Protein AF-0000000066599253 (afdb_homodimer)

Sequence (144 aa):
KKIEDLEKEVVRERQENLRLVRLMQDKEEMIGKLKEEIDLLNRDLDDIEDENEQLKQENKTLLKVVGQLTSSKKIEDLEKEVVRERQENLRLVRLMQDKEEMIGKLKEEIDLLNRDLDDIEDENEQLKQENKTLLKVVGQLTSS

InterPro domains:
  IPR026117 Prostate apoptosis response 4 [PTHR15093] (1-70)

Organism: Homo sapiens (NCBI:txid9606)

Solvent-accessible surface area (backbone atoms only — not comparable to full-atom values): 7533 Å² total; per-residue (Å²): 112,69,60,62,54,43,53,50,48,38,51,51,36,52,52,51,37,52,52,42,52,52,52,37,53,52,44,53,53,49,45,52,51,50,51,52,48,46,53,51,50,52,52,50,44,51,52,51,52,51,50,38,51,52,42,51,52,51,41,52,54,48,52,51,51,47,51,58,65,67,75,100,113,70,60,62,53,41,54,50,48,38,52,52,38,51,52,51,37,51,52,43,50,53,52,36,52,52,45,52,52,49,44,52,52,48,50,52,50,45,54,51,49,51,55,50,43,50,53,53,52,51,52,37,50,53,43,51,50,52,41,52,54,47,52,52,50,47,51,58,63,67,75,101

Foldseek 3Di:
DVVVVVVVVVVVVVVVVVVVVVVVVVVVVVVVVVVVVVVVVVVVVVVVVVVVVVVVVVVVVVVVVVVVVVVD/DVVVVVVVVVVVVVVVVVVVVVVVVVVVVVVVVVVVVVVVVVVVVVVVVVVVVVVVVVVVVVVVVVVVVVVD

Structure (mmCIF, N/CA/C/O backbone):
data_AF-0000000066599253-model_v1
#
loop_
_entity.id
_entity.type
_entity.pdbx_description
1 polymer 'Pro-apoptotic WT1 regulator'
#
loop_
_atom_site.group_PDB
_atom_site.id
_atom_site.type_symbol
_atom_site.label_atom_id
_atom_site.label_alt_id
_atom_site.label_comp_id
_atom_site.label_asym_id
_atom_site.label_entity_id
_atom_site.label_seq_id
_atom_site.pdbx_PDB_ins_code
_atom_site.Cartn_x
_atom_site.Cartn_y
_atom_site.Cartn_z
_atom_site.occupancy
_atom_site.B_iso_or_equiv
_atom_site.auth_seq_id
_atom_site.auth_comp_id
_atom_site.auth_asym_id
_atom_site.auth_atom_id
_atom_site.pdbx_PDB_model_num
ATOM 1 N N . LYS A 1 1 ? -4.305 45.219 27.109 1 89.06 1 LYS A N 1
ATOM 2 C CA . LYS A 1 1 ? -5.188 44.062 26.906 1 89.06 1 LYS A CA 1
ATOM 3 C C . LYS A 1 1 ? -5.098 43.562 25.469 1 89.06 1 LYS A C 1
ATOM 5 O O . LYS A 1 1 ? -4.859 42.375 25.234 1 89.06 1 LYS A O 1
ATOM 10 N N . LYS A 1 2 ? -5.16 44.312 24.484 1 92.06 2 LYS A N 1
ATOM 11 C CA . LYS A 1 2 ? -5.215 43.906 23.078 1 92.06 2 LYS A CA 1
ATOM 12 C C . LYS A 1 2 ? -3.912 43.219 22.656 1 92.06 2 LYS A C 1
ATOM 14 O O . LYS A 1 2 ? -3.934 42.188 22 1 92.06 2 LYS A O 1
ATOM 19 N N . ILE A 1 3 ? -2.732 43.594 23.078 1 95.94 3 ILE A N 1
ATOM 20 C CA . ILE A 1 3 ? -1.423 43.062 22.75 1 95.94 3 ILE A CA 1
ATOM 21 C C . ILE A 1 3 ? -1.292 41.625 23.312 1 95.94 3 ILE A C 1
ATOM 23 O O . ILE A 1 3 ? -0.852 40.719 22.625 1 95.94 3 ILE A O 1
ATOM 27 N N . GLU A 1 4 ? -1.617 41.531 24.531 1 95.94 4 GLU A N 1
ATOM 28 C CA . GLU A 1 4 ? -1.554 40.219 25.172 1 95.94 4 GLU A CA 1
ATOM 29 C C . GLU A 1 4 ? -2.422 39.188 24.438 1 95.94 4 GLU A C 1
ATOM 31 O O . GLU A 1 4 ? -2.025 38.031 24.266 1 95.94 4 GLU A O 1
ATOM 36 N N . ASP A 1 5 ? -3.625 39.594 24.047 1 96.25 5 ASP A N 1
ATOM 37 C CA . ASP A 1 5 ? -4.531 38.719 23.328 1 96.25 5 ASP A CA 1
ATOM 38 C C . ASP A 1 5 ? -3.934 38.281 21.984 1 96.25 5 ASP A C 1
ATOM 40 O O . ASP A 1 5 ? -4.027 37.125 21.609 1 96.25 5 ASP A O 1
ATOM 44 N N . LEU A 1 6 ? -3.33 39.188 21.25 1 97.81 6 LEU A N 1
ATOM 45 C CA . LEU A 1 6 ? -2.709 38.906 19.953 1 97.81 6 LEU A CA 1
ATOM 46 C C . LEU A 1 6 ? -1.513 37.969 20.125 1 97.81 6 LEU A C 1
ATOM 48 O O . LEU A 1 6 ? -1.318 37.062 19.312 1 97.81 6 LEU A O 1
ATOM 52 N N . GLU A 1 7 ? -0.719 38.188 21.125 1 98 7 GLU A N 1
ATOM 53 C CA . GLU A 1 7 ? 0.42 37.312 21.406 1 98 7 GLU A CA 1
ATOM 54 C C . GLU A 1 7 ? -0.032 35.875 21.672 1 98 7 GLU A C 1
ATOM 56 O O . GLU A 1 7 ? 0.596 34.938 21.219 1 98 7 GLU A O 1
ATOM 61 N N . LYS A 1 8 ? -1.133 35.781 22.438 1 97.94 8 LYS A N 1
ATOM 62 C CA . LYS A 1 8 ? -1.694 34.438 22.703 1 97.94 8 LYS A CA 1
ATOM 63 C C . LYS A 1 8 ? -2.195 33.781 21.422 1 97.94 8 LYS A C 1
ATOM 65 O O . LYS A 1 8 ? -2.045 32.594 21.234 1 97.94 8 LYS A O 1
ATOM 70 N N . GLU A 1 9 ? -2.812 34.594 20.594 1 98 9 GLU A N 1
ATOM 71 C CA . GLU A 1 9 ? -3.336 34.094 19.328 1 98 9 GLU A CA 1
ATOM 72 C C . GLU A 1 9 ? -2.211 33.594 18.422 1 98 9 GLU A C 1
ATOM 74 O O . GLU A 1 9 ? -2.338 32.562 17.781 1 98 9 GLU A O 1
ATOM 79 N N . VAL A 1 10 ? -1.115 34.344 18.328 1 98.38 10 VAL A N 1
ATOM 80 C CA . VAL A 1 10 ? 0.05 33.938 17.531 1 98.38 10 VAL A CA 1
ATOM 81 C C . VAL A 1 10 ? 0.566 32.594 18.031 1 98.38 10 VAL A C 1
ATOM 83 O O . VAL A 1 10 ? 0.832 31.688 17.234 1 98.38 10 VAL A O 1
ATOM 86 N N . VAL A 1 11 ? 0.682 32.438 19.344 1 98.38 11 VAL A N 1
ATOM 87 C CA . VAL A 1 11 ? 1.177 31.203 19.938 1 98.38 11 VAL A CA 1
ATOM 88 C C . VAL A 1 11 ? 0.238 30.047 19.578 1 98.38 11 VAL A C 1
ATOM 90 O O . VAL A 1 11 ? 0.689 28.953 19.234 1 98.38 11 VAL A O 1
ATOM 93 N N . ARG A 1 12 ? -1.065 30.25 19.625 1 98.38 12 ARG A N 1
ATOM 94 C CA . ARG A 1 12 ? -2.066 29.25 19.297 1 98.38 12 ARG A CA 1
ATOM 95 C C . ARG A 1 12 ? -1.937 28.797 17.859 1 98.38 12 ARG A C 1
ATOM 97 O O . ARG A 1 12 ? -1.95 27.594 17.578 1 98.38 12 ARG A O 1
ATOM 104 N N . GLU A 1 13 ? -1.774 29.75 17.016 1 98.12 13 GLU A N 1
ATOM 105 C CA . GLU A 1 13 ? -1.672 29.453 15.594 1 98.12 13 GLU A CA 1
ATOM 106 C C . GLU A 1 13 ? -0.38 28.703 15.281 1 98.12 13 GLU A C 1
ATOM 108 O O . GLU A 1 13 ? -0.369 27.797 14.445 1 98.12 13 GLU A O 1
ATOM 113 N N . ARG A 1 14 ? 0.699 29.109 15.898 1 98.5 14 ARG A N 1
ATOM 114 C CA . ARG A 1 14 ? 1.977 28.422 15.703 1 98.5 14 ARG A CA 1
ATOM 115 C C . ARG A 1 14 ? 1.914 26.984 16.203 1 98.5 14 ARG A C 1
ATOM 117 O O . ARG A 1 14 ? 2.494 26.094 15.586 1 98.5 14 ARG A O 1
ATOM 124 N N . GLN A 1 15 ? 1.224 26.828 17.297 1 98.5 15 GLN A N 1
ATOM 125 C CA . GLN A 1 15 ? 1.038 25.484 17.828 1 98.5 15 GLN A CA 1
ATOM 126 C C . GLN A 1 15 ? 0.222 24.625 16.859 1 98.5 15 GLN A C 1
ATOM 128 O O . GLN A 1 15 ? 0.516 23.438 16.672 1 98.5 15 GLN A O 1
ATOM 133 N N . GLU A 1 16 ? -0.801 25.297 16.359 1 98.12 16 GLU A N 1
ATOM 134 C CA . GLU A 1 16 ? -1.618 24.594 15.375 1 98.12 16 GLU A CA 1
ATOM 135 C C . GLU A 1 16 ? -0.81 24.25 14.125 1 98.12 16 GLU A C 1
ATOM 137 O O . GLU A 1 16 ? -0.964 23.172 13.555 1 98.12 16 GLU A O 1
ATOM 142 N N . ASN A 1 17 ? 0.025 25.172 13.695 1 98.12 17 ASN A N 1
ATOM 143 C CA . ASN A 1 17 ? 0.919 24.922 12.562 1 98.12 17 ASN A CA 1
ATOM 144 C C . ASN A 1 17 ? 1.833 23.719 12.828 1 98.12 17 ASN A C 1
ATOM 146 O O . ASN A 1 17 ? 2.006 22.859 11.961 1 98.12 17 ASN A O 1
ATOM 150 N N . LEU A 1 18 ? 2.396 23.609 13.938 1 97.62 18 LEU A N 1
ATOM 151 C CA . LEU A 1 18 ? 3.285 22.5 14.297 1 97.62 18 LEU A CA 1
ATOM 152 C C . LEU A 1 18 ? 2.539 21.172 14.289 1 97.62 18 LEU A C 1
ATOM 154 O O . LEU A 1 18 ? 3.068 20.172 13.82 1 97.62 18 LEU A O 1
ATOM 158 N N . ARG A 1 19 ? 1.36 21.156 14.797 1 98.25 19 ARG A N 1
ATOM 159 C CA . ARG A 1 19 ? 0.523 19.969 14.797 1 98.25 19 ARG A CA 1
ATOM 160 C C . ARG A 1 19 ? 0.256 19.484 13.367 1 98.25 19 ARG A C 1
ATOM 162 O O . ARG A 1 19 ? 0.382 18.297 13.07 1 98.25 19 ARG A O 1
ATOM 169 N N . LEU A 1 20 ? -0.101 20.406 12.453 1 97.25 20 LEU A N 1
ATOM 170 C CA . LEU A 1 20 ? -0.425 20.094 11.07 1 97.25 20 LEU A CA 1
ATOM 171 C C . LEU A 1 20 ? 0.803 19.578 10.328 1 97.25 20 LEU A C 1
ATOM 173 O O . LEU A 1 20 ? 0.694 18.688 9.492 1 97.25 20 LEU A O 1
ATOM 177 N N . VAL A 1 21 ? 1.951 20.125 10.617 1 97.88 21 VAL A N 1
ATOM 178 C CA . VAL A 1 21 ? 3.195 19.656 10.008 1 97.88 21 VAL A CA 1
ATOM 179 C C . VAL A 1 21 ? 3.449 18.203 10.398 1 97.88 21 VAL A C 1
ATOM 181 O O . VAL A 1 21 ? 3.801 17.375 9.547 1 97.88 21 VAL A O 1
ATOM 184 N N . ARG A 1 22 ? 3.234 17.938 11.703 1 98 22 ARG A N 1
ATOM 185 C CA . ARG A 1 22 ? 3.434 16.578 12.188 1 98 22 ARG A CA 1
ATOM 186 C C . ARG A 1 22 ? 2.451 15.609 11.523 1 98 22 ARG A C 1
ATOM 188 O O . ARG A 1 22 ? 2.826 14.508 11.125 1 98 22 ARG A O 1
ATOM 195 N N . LEU A 1 23 ? 1.251 15.992 11.344 1 96.69 23 LEU A N 1
ATOM 196 C CA . LEU A 1 23 ? 0.237 15.172 10.695 1 96.69 23 LEU A CA 1
ATOM 197 C C . LEU A 1 23 ? 0.601 14.914 9.234 1 96.69 23 LEU A C 1
ATOM 199 O O . LEU A 1 23 ? 0.456 13.789 8.742 1 96.69 23 LEU A O 1
ATOM 203 N N . MET A 1 24 ? 1.041 15.977 8.695 1 96.56 24 MET A N 1
ATOM 204 C CA . MET A 1 24 ? 1.465 15.867 7.301 1 96.56 24 MET A CA 1
ATOM 205 C C . MET A 1 24 ? 2.619 14.883 7.16 1 96.56 24 MET A C 1
ATOM 207 O O . MET A 1 24 ? 2.635 14.062 6.238 1 96.56 24 MET A O 1
ATOM 211 N N . GLN A 1 25 ? 3.543 14.961 8.016 1 97 25 GLN A N 1
ATOM 212 C CA . GLN A 1 25 ? 4.676 14.039 8.008 1 97 25 GLN A CA 1
ATOM 213 C C . GLN A 1 25 ? 4.223 12.602 8.211 1 97 25 GLN A C 1
ATOM 215 O O . GLN A 1 25 ? 4.754 11.68 7.582 1 97 25 GLN A O 1
ATOM 220 N N . ASP A 1 26 ? 3.27 12.398 9.039 1 97.69 26 ASP A N 1
ATOM 221 C CA . ASP A 1 26 ? 2.682 11.078 9.258 1 97.69 26 ASP A CA 1
ATOM 222 C C . ASP A 1 26 ? 2.029 10.547 7.984 1 97.69 26 ASP A C 1
ATOM 224 O O . ASP A 1 26 ? 2.154 9.359 7.664 1 97.69 26 ASP A O 1
ATOM 228 N N . LYS A 1 27 ? 1.383 11.383 7.312 1 98.75 27 LYS A N 1
ATOM 229 C CA . LYS A 1 27 ? 0.726 10.984 6.074 1 98.75 27 LYS A CA 1
ATOM 230 C C . LYS A 1 27 ? 1.749 10.617 5 1 98.75 27 LYS A C 1
ATOM 232 O O . LYS A 1 27 ? 1.549 9.664 4.242 1 98.75 27 LYS A O 1
ATOM 237 N N . GLU A 1 28 ? 2.768 11.383 4.969 1 98.12 28 GLU A N 1
ATOM 238 C CA . GLU A 1 28 ? 3.842 11.086 4.023 1 98.12 28 GLU A CA 1
ATOM 239 C C . GLU A 1 28 ? 4.473 9.727 4.312 1 98.12 28 GLU A C 1
ATOM 241 O O . GLU A 1 28 ? 4.797 8.977 3.387 1 98.12 28 GLU A O 1
ATOM 246 N N . GLU A 1 29 ? 4.691 9.414 5.5 1 98.56 29 GLU A N 1
ATOM 247 C CA . GLU A 1 29 ? 5.207 8.102 5.875 1 98.56 29 GLU A CA 1
ATOM 248 C C . GLU A 1 29 ? 4.25 6.992 5.461 1 98.56 29 GLU A C 1
ATOM 250 O O . GLU A 1 29 ? 4.676 5.949 4.961 1 98.56 29 GLU A O 1
ATOM 255 N N . MET A 1 30 ? 3.029 7.215 5.629 1 98.88 30 MET A N 1
ATOM 256 C CA . MET A 1 30 ? 2.012 6.246 5.234 1 98.88 30 MET A CA 1
ATOM 257 C C . MET A 1 30 ? 2.018 6.035 3.723 1 98.88 30 MET A C 1
ATOM 259 O O . MET A 1 30 ? 1.956 4.898 3.252 1 98.88 30 MET A O 1
ATOM 263 N N . ILE A 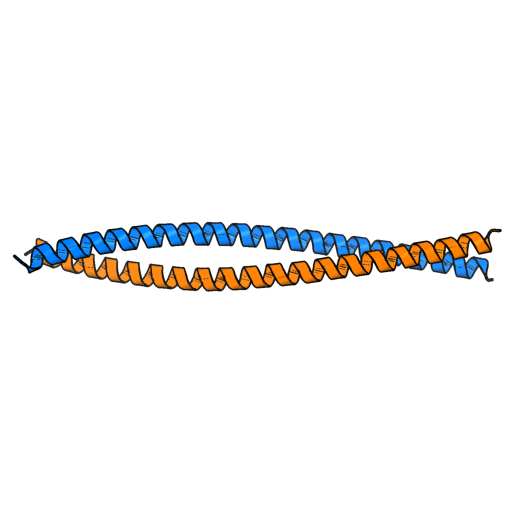1 31 ? 2.051 7.078 3.014 1 98.94 31 ILE A N 1
ATOM 264 C CA . ILE A 1 31 ? 2.131 7.004 1.56 1 98.94 31 ILE A CA 1
ATOM 265 C C . ILE A 1 31 ? 3.33 6.152 1.152 1 98.94 31 ILE A C 1
ATOM 267 O O . ILE A 1 31 ? 3.225 5.305 0.26 1 98.94 31 ILE A O 1
ATOM 271 N N . GLY A 1 32 ? 4.453 6.332 1.809 1 98.81 32 GLY A N 1
ATOM 272 C CA . GLY A 1 32 ? 5.641 5.543 1.531 1 98.81 32 GLY A CA 1
ATOM 273 C C . GLY A 1 32 ? 5.438 4.059 1.771 1 98.81 32 GLY A C 1
ATOM 274 O O . GLY A 1 32 ? 5.844 3.23 0.952 1 98.81 32 GLY A O 1
ATOM 275 N N . LYS A 1 33 ? 4.781 3.742 2.811 1 98.94 33 LYS A N 1
ATOM 276 C CA . LYS A 1 33 ? 4.508 2.35 3.154 1 98.94 33 LYS A CA 1
ATOM 277 C C . LYS A 1 33 ? 3.562 1.709 2.141 1 98.94 33 LYS A C 1
ATOM 279 O O . LYS A 1 33 ? 3.752 0.555 1.753 1 98.94 33 LYS A O 1
ATOM 284 N N . LEU A 1 34 ? 2.586 2.404 1.702 1 98.94 34 LEU A N 1
ATOM 285 C CA . LEU A 1 34 ? 1.621 1.89 0.736 1 98.94 34 LEU A CA 1
ATOM 286 C C . LEU A 1 34 ? 2.281 1.655 -0.619 1 98.94 34 LEU A C 1
ATOM 288 O O . LEU A 1 34 ? 1.982 0.67 -1.297 1 98.94 34 LEU A O 1
ATOM 292 N N . LYS A 1 35 ? 3.189 2.557 -0.905 1 98.94 35 LYS A N 1
ATOM 293 C CA . LYS A 1 35 ? 3.92 2.383 -2.156 1 98.94 35 LYS A CA 1
ATOM 294 C C . LYS A 1 35 ? 4.824 1.156 -2.1 1 98.94 35 LYS A C 1
ATOM 296 O O . LYS A 1 35 ? 4.988 0.449 -3.096 1 98.94 35 LYS A O 1
ATOM 301 N N . GLU A 1 36 ? 5.441 0.948 -0.977 1 98.94 36 GLU A N 1
ATOM 302 C CA . GLU A 1 36 ? 6.246 -0.258 -0.798 1 98.94 36 GLU A CA 1
ATOM 303 C C . GLU A 1 36 ? 5.391 -1.515 -0.921 1 98.94 36 GLU A C 1
ATOM 305 O O . GLU A 1 36 ? 5.824 -2.514 -1.497 1 98.94 36 GLU A O 1
ATOM 310 N N . GLU A 1 37 ? 4.285 -1.418 -0.359 1 98.94 37 GLU A N 1
ATOM 311 C CA . GLU A 1 37 ? 3.369 -2.551 -0.445 1 98.94 37 GLU A CA 1
ATOM 312 C C . GLU A 1 37 ? 2.955 -2.816 -1.889 1 98.94 37 GLU A C 1
ATOM 314 O O . GLU A 1 37 ? 2.893 -3.971 -2.32 1 98.94 37 GLU A O 1
ATOM 319 N N . ILE A 1 38 ? 2.648 -1.855 -2.635 1 98.94 38 ILE A N 1
ATOM 320 C CA . ILE A 1 38 ? 2.303 -1.98 -4.047 1 98.94 38 ILE A CA 1
ATOM 321 C C . ILE A 1 38 ? 3.461 -2.625 -4.805 1 98.94 38 ILE A C 1
ATOM 323 O O . ILE A 1 38 ? 3.25 -3.508 -5.641 1 98.94 38 ILE A O 1
ATOM 327 N N . ASP A 1 39 ? 4.695 -2.158 -4.465 1 98.88 39 ASP A N 1
ATOM 328 C CA . ASP A 1 39 ? 5.879 -2.725 -5.105 1 98.88 39 ASP A CA 1
ATOM 329 C C . ASP A 1 39 ? 5.988 -4.223 -4.828 1 98.88 39 ASP A C 1
ATOM 331 O O . ASP A 1 39 ? 6.367 -4.996 -5.707 1 98.88 39 ASP A O 1
ATOM 335 N N . LEU A 1 40 ? 5.695 -4.664 -3.656 1 98.88 40 LEU A N 1
ATOM 336 C CA . LEU A 1 40 ? 5.754 -6.066 -3.264 1 98.88 40 LEU A CA 1
ATOM 337 C C . LEU A 1 40 ? 4.676 -6.879 -3.975 1 98.88 40 LEU A C 1
ATOM 339 O O . LEU A 1 40 ? 4.949 -7.961 -4.492 1 98.88 40 LEU A O 1
ATOM 343 N N . LEU A 1 41 ? 3.516 -6.324 -4.074 1 98.88 41 LEU A N 1
ATOM 344 C CA . LEU A 1 41 ? 2.412 -6.996 -4.75 1 98.88 41 LEU A CA 1
ATOM 345 C C . LEU A 1 41 ? 2.705 -7.16 -6.238 1 98.88 41 LEU A C 1
ATOM 347 O O . LEU A 1 41 ? 2.406 -8.203 -6.82 1 98.88 41 LEU A O 1
ATOM 351 N N . ASN A 1 42 ? 3.295 -6.176 -6.801 1 98.81 42 ASN A N 1
ATOM 352 C CA . ASN A 1 42 ? 3.652 -6.242 -8.211 1 98.81 42 ASN A CA 1
ATOM 353 C C . ASN A 1 42 ? 4.688 -7.332 -8.477 1 98.81 42 ASN A C 1
ATOM 355 O O . ASN A 1 42 ? 4.633 -8.008 -9.508 1 98.81 42 ASN A O 1
ATOM 359 N N . ARG A 1 43 ? 5.684 -7.438 -7.613 1 98.81 43 ARG A N 1
ATOM 360 C CA . ARG A 1 43 ? 6.68 -8.492 -7.754 1 98.81 43 ARG A CA 1
ATOM 361 C C . ARG A 1 43 ? 6.039 -9.875 -7.617 1 98.81 43 ARG A C 1
ATOM 363 O O . ARG A 1 43 ? 6.344 -10.781 -8.391 1 98.81 43 ARG A O 1
ATOM 370 N N . ASP A 1 44 ? 5.113 -10 -6.598 1 98.75 44 ASP A N 1
ATOM 371 C CA . ASP A 1 44 ? 4.398 -11.258 -6.414 1 98.75 44 ASP A CA 1
ATOM 372 C C . ASP A 1 44 ? 3.578 -11.609 -7.656 1 98.75 44 ASP A C 1
ATOM 374 O O . ASP A 1 44 ? 3.594 -12.758 -8.109 1 98.75 44 ASP A O 1
ATOM 378 N N . LEU A 1 45 ? 2.926 -10.602 -8.156 1 98.75 45 LEU A N 1
ATOM 379 C CA . LEU A 1 45 ? 2.121 -10.789 -9.359 1 98.75 45 LEU A CA 1
ATOM 380 C C . LEU A 1 45 ? 2.984 -11.25 -10.531 1 98.75 45 LEU A C 1
ATOM 382 O O . LEU A 1 45 ? 2.604 -12.156 -11.266 1 98.75 45 LEU A O 1
ATOM 386 N N . ASP A 1 46 ? 4.133 -10.734 -10.688 1 98.62 46 ASP A N 1
ATOM 387 C CA . ASP A 1 46 ? 5.059 -11.117 -11.742 1 98.62 46 ASP A CA 1
ATOM 388 C C . ASP A 1 46 ? 5.492 -12.578 -11.586 1 98.62 46 ASP A C 1
ATOM 390 O O . ASP A 1 46 ? 5.543 -13.32 -12.57 1 98.62 46 ASP A O 1
ATOM 394 N N . ASP A 1 47 ? 5.785 -12.953 -10.375 1 98.62 47 ASP A N 1
ATOM 395 C CA . ASP A 1 47 ? 6.25 -14.312 -10.102 1 98.62 47 ASP A CA 1
ATOM 396 C C . ASP A 1 47 ? 5.168 -15.336 -10.422 1 98.62 47 ASP A C 1
ATOM 398 O O . ASP A 1 47 ? 5.441 -16.359 -11.062 1 98.62 47 ASP A O 1
ATOM 402 N N . ILE A 1 48 ? 3.996 -15.055 -10.078 1 98.81 48 ILE A N 1
ATOM 403 C CA . ILE A 1 48 ? 2.916 -16.016 -10.273 1 98.81 48 ILE A CA 1
ATOM 404 C C . ILE A 1 48 ? 2.537 -16.078 -11.75 1 98.81 48 ILE A C 1
ATOM 406 O O . ILE A 1 48 ? 2.211 -17.141 -12.273 1 98.81 48 ILE A O 1
ATOM 410 N N . GLU A 1 49 ? 2.627 -14.914 -12.453 1 98.69 49 GLU A N 1
ATOM 411 C CA . GLU A 1 49 ? 2.375 -14.906 -13.891 1 98.69 49 GLU A CA 1
ATOM 412 C C . GLU A 1 49 ? 3.404 -15.75 -14.641 1 98.69 49 GLU A C 1
ATOM 414 O O . GLU A 1 49 ? 3.061 -16.453 -15.586 1 98.69 49 GLU A O 1
ATOM 419 N N . ASP A 1 50 ? 4.625 -15.703 -14.195 1 98.75 50 ASP A N 1
ATOM 420 C CA . ASP A 1 50 ? 5.676 -16.516 -14.805 1 98.75 50 ASP A CA 1
ATOM 421 C C . ASP A 1 50 ? 5.41 -18.016 -14.578 1 98.75 50 ASP A C 1
ATOM 423 O O . ASP A 1 50 ? 5.574 -18.812 -15.5 1 98.75 50 ASP A O 1
ATOM 427 N N . GLU A 1 51 ? 5.031 -18.312 -13.406 1 98.88 51 GLU A N 1
ATOM 428 C CA . GLU A 1 51 ? 4.715 -19.703 -13.109 1 98.88 51 GLU A CA 1
ATOM 429 C C . GLU A 1 51 ? 3.533 -20.188 -13.938 1 98.88 51 GLU A C 1
ATOM 431 O O . GLU A 1 51 ? 3.549 -21.312 -14.445 1 98.88 51 GLU A O 1
ATOM 436 N N . ASN A 1 52 ? 2.545 -19.281 -14.031 1 98.75 52 ASN A N 1
ATOM 437 C CA . ASN A 1 52 ? 1.373 -19.578 -14.844 1 98.75 52 ASN A CA 1
ATOM 438 C C . ASN A 1 52 ? 1.757 -19.859 -16.297 1 98.75 52 ASN A C 1
ATOM 440 O O . ASN A 1 52 ? 1.255 -20.812 -16.906 1 98.75 52 ASN A O 1
ATOM 444 N N . GLU A 1 53 ? 2.67 -19.125 -16.797 1 98.56 53 GLU A N 1
ATOM 445 C CA . GLU A 1 53 ? 3.104 -19.312 -18.172 1 98.56 53 GLU A CA 1
ATOM 446 C C . GLU A 1 53 ? 3.859 -20.625 -18.344 1 98.56 53 GLU A C 1
ATOM 448 O O . GLU A 1 53 ? 3.68 -21.344 -19.328 1 98.56 53 GLU A O 1
ATOM 453 N N . GLN A 1 54 ? 4.711 -20.906 -17.391 1 98.81 54 GLN A N 1
ATOM 454 C CA . GLN A 1 54 ? 5.441 -22.172 -17.406 1 98.81 54 GLN A CA 1
ATOM 455 C C . GLN A 1 54 ? 4.484 -23.359 -17.344 1 98.81 54 GLN A C 1
ATOM 457 O O . GLN A 1 54 ? 4.641 -24.328 -18.094 1 98.81 54 GLN A O 1
ATOM 462 N N . LEU A 1 55 ? 3.457 -23.25 -16.547 1 98.88 55 LEU A N 1
ATOM 463 C CA . LEU A 1 55 ? 2.467 -24.312 -16.422 1 98.88 55 LEU A CA 1
ATOM 464 C C . LEU A 1 55 ? 1.658 -24.469 -17.703 1 98.88 55 LEU A C 1
ATOM 466 O O . LEU A 1 55 ? 1.349 -25.594 -18.109 1 98.88 55 LEU A O 1
ATOM 470 N N . LYS A 1 56 ? 1.358 -23.359 -18.359 1 98.88 56 LYS A N 1
ATOM 471 C CA . LYS A 1 56 ? 0.625 -23.406 -19.625 1 98.88 56 LYS A CA 1
ATOM 472 C C . LYS A 1 56 ? 1.45 -24.094 -20.719 1 98.88 56 LYS A C 1
ATOM 474 O O . LYS A 1 56 ? 0.921 -24.875 -21.5 1 98.88 56 LYS A O 1
ATOM 479 N N . GLN A 1 57 ? 2.746 -23.828 -20.719 1 98.75 57 GLN A N 1
ATOM 480 C CA . GLN A 1 57 ? 3.623 -24.469 -21.703 1 98.75 57 GLN A CA 1
ATOM 481 C C . GLN A 1 57 ? 3.771 -25.953 -21.422 1 98.75 57 GLN A C 1
ATOM 483 O O . GLN A 1 57 ? 3.744 -26.781 -22.344 1 98.75 57 GLN A O 1
ATOM 488 N N . GLU A 1 58 ? 3.928 -26.234 -20.203 1 98.88 58 GLU A N 1
ATOM 489 C CA . GLU A 1 58 ? 4.031 -27.625 -19.797 1 98.88 58 GLU A CA 1
ATOM 490 C C . GLU A 1 58 ? 2.754 -28.406 -20.125 1 98.88 58 GLU A C 1
ATOM 492 O O . GLU A 1 58 ? 2.812 -29.516 -20.641 1 98.88 58 GLU A O 1
ATOM 497 N N . ASN A 1 59 ? 1.605 -27.719 -19.859 1 98.56 59 ASN A N 1
ATOM 498 C CA . ASN A 1 59 ? 0.311 -28.312 -20.156 1 98.56 59 ASN A CA 1
ATOM 499 C C . ASN A 1 59 ? 0.134 -28.531 -21.656 1 98.56 59 ASN A C 1
ATOM 501 O O . ASN A 1 59 ? -0.384 -29.578 -22.078 1 98.56 59 ASN A O 1
ATOM 505 N N . LYS A 1 60 ? 0.609 -27.562 -22.422 1 98.62 60 LYS A N 1
ATOM 506 C CA . LYS A 1 60 ? 0.54 -27.688 -23.875 1 98.62 60 LYS A CA 1
ATOM 507 C C . LYS A 1 60 ? 1.384 -28.859 -24.359 1 98.62 60 LYS A C 1
ATOM 509 O O . LYS A 1 60 ? 0.939 -29.641 -25.203 1 98.62 60 LYS A O 1
ATOM 514 N N . THR A 1 61 ? 2.607 -29.047 -23.797 1 98.69 61 THR A N 1
ATOM 515 C CA . THR A 1 61 ? 3.516 -30.141 -24.141 1 98.69 61 THR A CA 1
ATOM 516 C C . THR A 1 61 ? 2.92 -31.484 -23.75 1 98.69 61 THR A C 1
ATOM 518 O O . THR A 1 61 ? 2.963 -32.438 -24.531 1 98.69 61 THR A O 1
ATOM 521 N N . LEU A 1 62 ? 2.242 -31.547 -22.609 1 98.19 62 LEU A N 1
ATOM 522 C CA . LEU A 1 62 ? 1.638 -32.781 -22.125 1 98.19 62 LEU A CA 1
ATOM 523 C C . LEU A 1 62 ? 0.434 -33.156 -22.969 1 98.19 62 LEU A C 1
ATOM 525 O O . LEU A 1 62 ? 0.248 -34.344 -23.281 1 98.19 62 LEU A O 1
ATOM 529 N N . LEU A 1 63 ? -0.315 -32.188 -23.438 1 97.75 63 LEU A N 1
ATOM 530 C CA . LEU A 1 63 ? -1.479 -32.438 -24.281 1 97.75 63 LEU A CA 1
ATOM 531 C C . LEU A 1 63 ? -1.058 -32.969 -25.641 1 97.75 63 LEU A C 1
ATOM 533 O O . LEU A 1 63 ? -1.705 -33.875 -26.188 1 97.75 63 LEU A O 1
ATOM 537 N N . LYS A 1 64 ? 0.111 -32.469 -26.141 1 97.69 64 LYS A N 1
ATOM 538 C CA . LYS A 1 64 ? 0.64 -32.969 -27.406 1 97.69 64 LYS A CA 1
ATOM 539 C C . LYS A 1 64 ? 1.106 -34.406 -27.281 1 97.69 64 LYS A C 1
ATOM 541 O O . LYS A 1 64 ? 0.847 -35.219 -28.172 1 97.69 64 LYS A O 1
ATOM 546 N N . VAL A 1 65 ? 1.696 -34.656 -26.156 1 97 65 VAL A N 1
ATOM 547 C CA . VAL A 1 65 ? 2.199 -36 -25.922 1 97 65 VAL A CA 1
ATOM 548 C C . VAL A 1 65 ? 1.03 -36.969 -25.781 1 97 65 VAL A C 1
ATOM 550 O O . VAL A 1 65 ? 1.054 -38.062 -26.359 1 97 65 VAL A O 1
ATOM 553 N N . VAL A 1 66 ? -0.003 -36.562 -25.078 1 96.25 66 VAL A N 1
ATOM 554 C CA . VAL A 1 66 ? -1.184 -37.406 -24.891 1 96.25 66 VAL A CA 1
ATOM 555 C C . VAL A 1 66 ? -1.87 -37.625 -26.234 1 96.25 66 VAL A C 1
ATOM 557 O O . VAL A 1 66 ? -2.328 -38.75 -26.516 1 96.25 66 VAL A O 1
ATOM 560 N N . GLY A 1 67 ? -1.908 -36.656 -27.047 1 94.94 67 GLY A N 1
ATOM 561 C CA . GLY A 1 67 ? -2.484 -36.812 -28.375 1 94.94 67 GLY A CA 1
ATOM 562 C C . GLY A 1 67 ? -1.739 -37.812 -29.25 1 94.94 67 GLY A C 1
ATOM 563 O O . GLY A 1 67 ? -2.357 -38.594 -29.969 1 94.94 67 GLY A O 1
ATOM 564 N N . GLN A 1 68 ? -0.38 -37.844 -29.141 1 94.44 68 GLN A N 1
ATOM 565 C CA . GLN A 1 68 ? 0.45 -38.75 -29.906 1 94.44 68 GLN A CA 1
ATOM 566 C C . GLN A 1 68 ? 0.302 -40.188 -29.422 1 94.44 68 GLN A C 1
ATOM 568 O O . GLN A 1 68 ? 0.312 -41.125 -30.219 1 94.44 68 GLN A O 1
ATOM 573 N N . LEU A 1 69 ? 0.033 -40.406 -28.125 1 92.25 69 LEU A N 1
ATOM 574 C CA . LEU A 1 69 ? -0.039 -41.719 -27.547 1 92.25 69 LEU A CA 1
ATOM 575 C C . LEU A 1 69 ? -1.41 -42.344 -27.781 1 92.25 69 LEU A C 1
ATOM 577 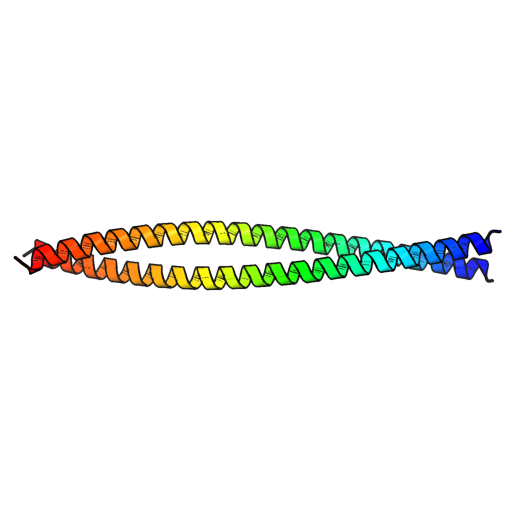O O . LEU A 1 69 ? -1.55 -43.562 -27.781 1 92.25 69 LEU A O 1
ATOM 581 N N . THR A 1 70 ? -2.434 -41.562 -28.016 1 88.56 70 THR A N 1
ATOM 582 C CA . THR A 1 70 ? -3.785 -42.094 -28.203 1 88.56 70 THR A CA 1
ATOM 583 C C . THR A 1 70 ? -4.133 -42.188 -29.688 1 88.56 70 THR A C 1
ATOM 585 O O . THR A 1 70 ? -5.141 -42.781 -30.047 1 88.56 70 THR A O 1
ATOM 588 N N . SER A 1 71 ? -3.529 -41.469 -30.578 1 87.62 71 SER A N 1
ATOM 589 C CA . SER A 1 71 ? -3.766 -41.594 -32 1 87.62 71 SER A CA 1
ATOM 590 C C . SER A 1 71 ? -3.033 -42.781 -32.594 1 87.62 71 SER A C 1
ATOM 592 O O . SER A 1 71 ? -3.385 -43.281 -33.688 1 87.62 71 SER A O 1
ATOM 594 N N . SER A 1 72 ? -2.068 -43.375 -31.891 1 59.41 72 SER A N 1
ATOM 595 C CA . SER A 1 72 ? -1.416 -44.562 -32.406 1 59.41 72 SER A CA 1
ATOM 596 C C . SER A 1 72 ? -2.143 -45.844 -31.938 1 59.41 72 SER A C 1
ATOM 598 O O . SER A 1 72 ? -2.684 -45.875 -30.844 1 59.41 72 SER A O 1
ATOM 600 N N . LYS B 1 1 ? 2.684 50.562 16.703 1 89.25 1 LYS B N 1
ATOM 601 C CA . LYS B 1 1 ? 3.58 49.75 15.898 1 89.25 1 LYS B CA 1
ATOM 602 C C . LYS B 1 1 ? 3.498 48.281 16.312 1 89.25 1 LYS B C 1
ATOM 604 O O . LYS B 1 1 ? 3.262 47.406 15.484 1 89.25 1 LYS 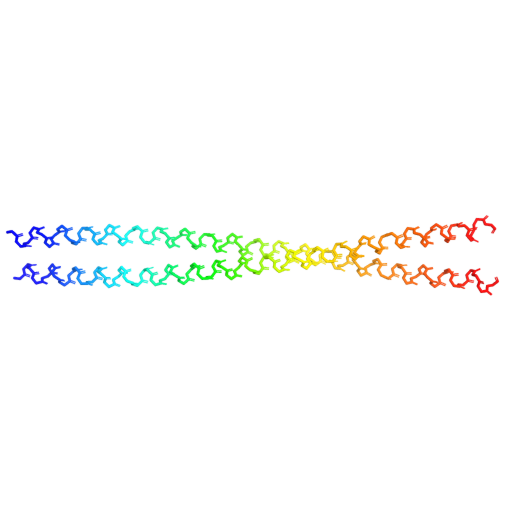B O 1
ATOM 609 N N . LYS B 1 2 ? 3.547 47.938 17.5 1 92.19 2 LYS B N 1
ATOM 610 C CA . LYS B 1 2 ? 3.607 46.562 17.984 1 92.19 2 LYS B CA 1
ATOM 611 C C . LYS B 1 2 ? 2.311 45.812 17.672 1 92.19 2 LYS B C 1
ATOM 613 O O . LYS B 1 2 ? 2.34 44.656 17.203 1 92.19 2 LYS B O 1
ATOM 618 N N . ILE B 1 3 ? 1.137 46.375 17.703 1 95.94 3 ILE B N 1
ATOM 619 C CA . ILE B 1 3 ? -0.17 45.781 17.453 1 95.94 3 ILE B CA 1
ATOM 620 C C . ILE B 1 3 ? -0.292 45.406 15.969 1 95.94 3 ILE B C 1
ATOM 622 O O . ILE B 1 3 ? -0.728 44.312 15.625 1 95.94 3 ILE B O 1
ATOM 626 N N . GLU B 1 4 ? 0.025 46.344 15.188 1 96.06 4 GLU B N 1
ATOM 627 C CA . GLU B 1 4 ? -0.028 46.094 13.742 1 96.06 4 GLU B CA 1
ATOM 628 C C . GLU B 1 4 ? 0.849 44.906 13.352 1 96.06 4 GLU B C 1
ATOM 630 O O . GLU B 1 4 ? 0.464 44.094 12.508 1 96.06 4 GLU B O 1
ATOM 635 N N . ASP B 1 5 ? 2.047 44.844 13.906 1 96.25 5 ASP B N 1
ATOM 636 C CA . ASP B 1 5 ? 2.963 43.719 13.617 1 96.25 5 ASP B CA 1
ATOM 637 C C . ASP B 1 5 ? 2.367 42.406 14.047 1 96.25 5 ASP B C 1
ATOM 639 O O . ASP B 1 5 ? 2.469 41.406 13.32 1 96.25 5 ASP B O 1
ATOM 643 N N . LEU B 1 6 ? 1.754 42.312 15.188 1 97.81 6 LEU B N 1
ATOM 644 C CA . LEU B 1 6 ? 1.138 41.094 15.711 1 97.81 6 LEU B CA 1
ATOM 645 C C . LEU B 1 6 ? -0.051 40.688 14.852 1 97.81 6 LEU B C 1
ATOM 647 O O . LEU B 1 6 ? -0.236 39.5 14.578 1 97.81 6 LEU B O 1
ATOM 651 N N . GLU B 1 7 ? -0.844 41.594 14.438 1 98 7 GLU B N 1
ATOM 652 C CA . GLU B 1 7 ? -1.978 41.312 13.57 1 98 7 GLU B CA 1
ATOM 653 C C . GLU B 1 7 ? -1.516 40.719 12.242 1 98 7 GLU B C 1
ATOM 655 O O . GLU B 1 7 ? -2.137 39.781 11.734 1 98 7 GLU B O 1
ATOM 660 N N . LYS B 1 8 ? -0.429 41.25 11.711 1 97.94 8 LYS B N 1
ATOM 661 C CA . LYS B 1 8 ? 0.141 40.719 10.484 1 97.94 8 LYS B CA 1
ATOM 662 C C . LYS B 1 8 ? 0.651 39.281 10.703 1 97.94 8 LYS B C 1
ATOM 664 O O . LYS B 1 8 ? 0.508 38.438 9.828 1 97.94 8 LYS B O 1
ATOM 669 N N . GLU B 1 9 ? 1.262 39.094 11.844 1 98 9 GLU B N 1
ATOM 670 C CA . GLU B 1 9 ? 1.791 37.781 12.164 1 98 9 GLU B CA 1
ATOM 671 C C . GLU B 1 9 ? 0.672 36.75 12.281 1 98 9 GLU B C 1
ATOM 673 O O . GLU B 1 9 ? 0.808 35.625 11.812 1 98 9 GLU B O 1
ATOM 678 N N . VAL B 1 10 ? -0.433 37.094 12.93 1 98.38 10 VAL B N 1
ATOM 679 C CA . VAL B 1 10 ? -1.592 36.219 13.062 1 98.38 10 VAL B CA 1
ATOM 680 C C . VAL B 1 10 ? -2.102 35.812 11.672 1 98.38 10 VAL B C 1
ATOM 682 O O . VAL B 1 10 ? -2.357 34.656 11.406 1 98.38 10 VAL B O 1
ATOM 685 N N . VAL B 1 11 ? -2.23 36.812 10.805 1 98.38 11 VAL B N 1
ATOM 686 C CA . VAL B 1 11 ? -2.719 36.562 9.453 1 98.38 11 VAL B CA 1
ATOM 687 C C . VAL B 1 11 ? -1.772 35.594 8.719 1 98.38 11 VAL B C 1
ATOM 689 O O . VAL B 1 11 ? -2.217 34.688 8.031 1 98.38 11 VAL B O 1
ATOM 692 N N . ARG B 1 12 ? -0.471 35.781 8.859 1 98.38 12 ARG B N 1
ATOM 693 C CA . ARG B 1 12 ? 0.538 34.938 8.227 1 98.38 12 ARG B CA 1
ATOM 694 C C . ARG B 1 12 ? 0.418 33.5 8.703 1 98.38 12 ARG B C 1
ATOM 696 O O . ARG B 1 12 ? 0.44 32.562 7.895 1 98.38 12 ARG B O 1
ATOM 703 N N . GLU B 1 13 ? 0.248 33.375 9.977 1 98.19 13 GLU B N 1
ATOM 704 C CA . GLU B 1 13 ?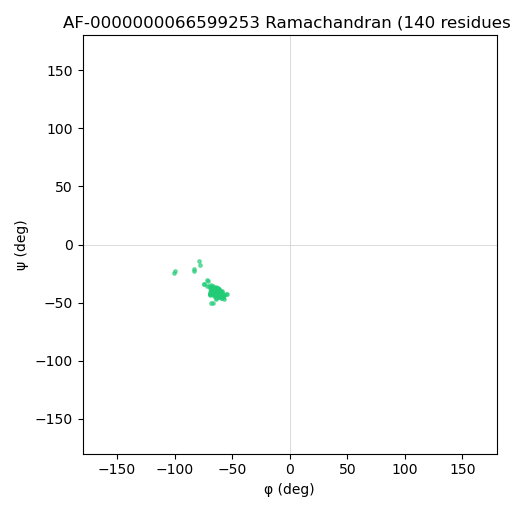 0.156 32.031 10.562 1 98.19 13 GLU B CA 1
ATOM 705 C C . GLU B 1 13 ? -1.13 31.328 10.133 1 98.19 13 GLU B C 1
ATOM 707 O O . GLU B 1 13 ? -1.131 30.125 9.891 1 98.19 13 GLU B O 1
ATOM 712 N N . ARG B 1 14 ? -2.213 32.062 10.094 1 98.5 14 ARG B N 1
ATOM 713 C CA . ARG B 1 14 ? -3.486 31.484 9.656 1 98.5 14 ARG B CA 1
ATOM 714 C C . ARG B 1 14 ? -3.416 31.047 8.195 1 98.5 14 ARG B C 1
ATOM 716 O O . ARG B 1 14 ? -3.986 30.031 7.82 1 98.5 14 ARG B O 1
ATOM 723 N N . GLN B 1 15 ? -2.73 31.859 7.434 1 98.5 15 GLN B N 1
ATOM 724 C CA . GLN B 1 15 ? -2.537 31.5 6.035 1 98.5 15 GLN B CA 1
ATOM 725 C C . GLN B 1 15 ? -1.713 30.219 5.906 1 98.5 15 GLN B C 1
ATOM 727 O O . GLN B 1 15 ? -2 29.375 5.059 1 98.5 15 GLN B O 1
ATOM 732 N N . GLU B 1 16 ? -0.689 30.219 6.754 1 98.12 16 GLU B N 1
ATOM 733 C CA . GLU B 1 16 ? 0.134 29.016 6.754 1 98.12 16 GLU B CA 1
ATOM 734 C C . GLU B 1 16 ? -0.669 27.797 7.207 1 98.12 16 GLU B C 1
ATOM 736 O O . GLU B 1 16 ? -0.509 26.703 6.66 1 98.12 16 GLU B O 1
ATOM 741 N N . ASN B 1 17 ? -1.519 27.969 8.195 1 98.12 17 ASN B N 1
ATOM 742 C CA . ASN B 1 17 ? -2.408 26.906 8.648 1 98.12 17 ASN B CA 1
ATOM 743 C C . ASN B 1 17 ? -3.314 26.422 7.523 1 98.12 17 ASN B C 1
ATOM 745 O O . ASN B 1 17 ? -3.48 25.219 7.336 1 98.12 17 ASN B O 1
ATOM 749 N N . LEU B 1 18 ? -3.883 27.234 6.777 1 97.62 18 LEU B N 1
ATOM 750 C CA . LEU B 1 18 ? -4.766 26.875 5.672 1 97.62 18 LEU B CA 1
ATOM 751 C C . LEU B 1 18 ? -4.012 26.094 4.602 1 97.62 18 LEU B C 1
ATOM 753 O O . LEU B 1 18 ? -4.535 25.109 4.062 1 97.62 18 LEU B O 1
ATOM 757 N N . ARG B 1 19 ? -2.836 26.516 4.277 1 98.25 19 ARG B N 1
ATOM 758 C CA . ARG B 1 19 ? -1.992 25.812 3.316 1 98.25 19 ARG B CA 1
ATOM 759 C C . ARG B 1 19 ? -1.718 24.391 3.77 1 98.25 19 ARG B C 1
ATOM 761 O O . ARG B 1 19 ? -1.833 23.453 2.982 1 98.25 19 ARG B O 1
ATOM 768 N N . LEU B 1 20 ? -1.365 24.188 5.062 1 97.25 20 LEU B N 1
ATOM 769 C CA . LEU B 1 20 ? -1.032 22.891 5.625 1 97.25 20 LEU B CA 1
ATOM 770 C C . LEU B 1 20 ? -2.254 21.969 5.641 1 97.25 20 LEU B C 1
ATOM 772 O O . LEU B 1 20 ? -2.139 20.766 5.406 1 97.25 20 LEU B O 1
ATOM 776 N N . VAL B 1 21 ? -3.406 22.516 5.902 1 97.88 21 VAL B N 1
ATOM 777 C CA . VAL B 1 21 ? -4.645 21.75 5.879 1 97.88 21 VAL B CA 1
ATOM 778 C C . VAL B 1 21 ? -4.887 21.203 4.473 1 97.88 21 VAL B C 1
ATOM 780 O O . VAL B 1 21 ? -5.227 20.031 4.305 1 97.88 21 VAL B O 1
ATOM 783 N N . ARG B 1 22 ? -4.672 22.109 3.488 1 98.06 22 ARG B N 1
ATOM 784 C CA . ARG B 1 22 ? -4.863 21.688 2.104 1 98.06 22 ARG B CA 1
ATOM 785 C C . ARG B 1 22 ? -3.873 20.594 1.721 1 98.06 22 ARG B C 1
ATOM 787 O O . ARG B 1 22 ? -4.242 19.609 1.063 1 98.06 22 ARG B O 1
ATOM 794 N N . LEU B 1 23 ? -2.672 20.688 2.133 1 96.75 23 LEU B N 1
ATOM 795 C CA . LEU B 1 23 ? -1.65 19.688 1.858 1 96.75 23 LEU B CA 1
ATOM 796 C C . LEU B 1 23 ? -2.008 18.359 2.512 1 96.75 23 LEU B C 1
ATOM 798 O O . LEU B 1 23 ? -1.852 17.297 1.899 1 96.75 23 LEU B O 1
ATOM 802 N N . MET B 1 24 ? -2.459 18.547 3.686 1 96.62 24 MET B N 1
ATOM 803 C CA . MET B 1 24 ? -2.877 17.359 4.418 1 96.62 24 MET B CA 1
ATOM 804 C C . MET B 1 24 ? -4.027 16.656 3.701 1 96.62 24 MET B C 1
ATOM 806 O O . MET B 1 24 ? -4.031 15.438 3.58 1 96.62 24 MET B O 1
ATOM 810 N N . GLN B 1 25 ? -4.957 17.375 3.252 1 97 25 GLN B N 1
ATOM 811 C CA . GLN B 1 25 ? -6.086 16.828 2.516 1 97 25 GLN B CA 1
ATOM 812 C C . GLN B 1 25 ? -5.625 16.141 1.23 1 97 25 GLN B C 1
ATOM 814 O O . GLN B 1 25 ? -6.148 15.094 0.855 1 97 25 GLN B O 1
ATOM 819 N N . ASP B 1 26 ? -4.668 16.703 0.576 1 97.69 26 ASP B N 1
ATOM 820 C CA . ASP B 1 26 ? -4.074 16.109 -0.618 1 97.69 26 ASP B CA 1
ATOM 821 C C . ASP B 1 26 ? -3.418 14.773 -0.294 1 97.69 26 ASP B C 1
ATOM 823 O O . ASP B 1 26 ? -3.535 13.812 -1.063 1 97.69 26 ASP B O 1
ATOM 827 N N . LYS B 1 27 ? -2.777 14.727 0.786 1 98.75 27 LYS B N 1
ATOM 828 C CA . LYS B 1 27 ? -2.113 13.492 1.189 1 98.75 27 LYS B CA 1
ATOM 829 C C . LYS B 1 27 ? -3.133 12.406 1.521 1 98.75 27 LYS B C 1
ATOM 831 O O . LYS B 1 27 ? -2.928 11.234 1.195 1 98.75 27 LYS B O 1
ATOM 836 N N . GLU B 1 28 ? -4.168 12.812 2.162 1 98.12 28 GLU B N 1
ATOM 837 C CA . GLU B 1 28 ? -5.242 11.875 2.473 1 98.12 28 GLU B CA 1
ATOM 838 C C . GLU B 1 28 ? -5.867 11.312 1.201 1 98.12 28 GLU B C 1
ATOM 840 O O . GLU B 1 28 ? -6.184 10.117 1.136 1 98.12 28 GLU B O 1
ATOM 845 N N . GLU B 1 29 ? -6.082 12.086 0.25 1 98.56 29 GLU B N 1
ATOM 846 C CA . GLU B 1 29 ? -6.594 11.617 -1.033 1 98.56 29 GLU B CA 1
ATOM 847 C C . GLU B 1 29 ? -5.633 10.633 -1.688 1 98.56 29 GLU B C 1
ATOM 849 O O . GLU B 1 29 ? -6.055 9.617 -2.242 1 98.56 29 GLU B O 1
ATOM 854 N N . MET B 1 30 ? -4.406 10.906 -1.607 1 98.88 30 MET B N 1
ATOM 855 C CA . MET B 1 30 ? -3.387 10.016 -2.16 1 98.88 30 MET B CA 1
ATOM 856 C C . MET B 1 30 ? -3.391 8.672 -1.446 1 98.88 30 MET B C 1
ATOM 858 O O . MET B 1 30 ? -3.326 7.621 -2.09 1 98.88 30 MET B O 1
ATOM 862 N N . ILE B 1 31 ? -3.434 8.719 -0.179 1 98.94 31 ILE B N 1
ATOM 863 C CA . ILE B 1 31 ? -3.51 7.496 0.612 1 98.94 31 ILE B CA 1
ATOM 864 C C . ILE B 1 31 ? -4.707 6.664 0.16 1 98.94 31 ILE B C 1
ATOM 866 O O . ILE B 1 31 ? -4.602 5.445 -0.001 1 98.94 31 ILE B O 1
ATOM 870 N N . GLY B 1 32 ? -5.836 7.293 -0.082 1 98.81 32 GLY B N 1
ATOM 871 C CA . GLY B 1 32 ? -7.02 6.602 -0.561 1 98.81 32 GLY B CA 1
ATOM 872 C C . GLY B 1 32 ? -6.816 5.926 -1.904 1 98.81 32 GLY B C 1
ATOM 873 O O . GLY B 1 32 ? -7.223 4.777 -2.096 1 98.81 32 GLY B O 1
ATOM 874 N N . LYS B 1 33 ? -6.156 6.586 -2.773 1 98.94 33 LYS B N 1
ATOM 875 C CA . LYS B 1 33 ? -5.879 6.047 -4.102 1 98.94 33 LYS B CA 1
ATOM 876 C C . LYS B 1 33 ? -4.93 4.855 -4.023 1 98.94 33 LYS B C 1
ATOM 878 O O . LYS B 1 33 ? -5.117 3.859 -4.73 1 98.94 33 LYS B O 1
ATOM 883 N N . LEU B 1 34 ? -3.961 4.91 -3.209 1 98.94 34 LEU B N 1
ATOM 884 C CA . LEU B 1 34 ? -2.994 3.828 -3.059 1 98.94 34 LEU B CA 1
ATOM 885 C C . LEU B 1 34 ? -3.65 2.592 -2.453 1 98.94 34 LEU B C 1
ATOM 887 O O . LEU B 1 34 ? -3.348 1.465 -2.85 1 98.94 34 LEU B O 1
ATOM 891 N N . LYS B 1 35 ? -4.555 2.887 -1.554 1 98.94 35 LYS B N 1
ATOM 892 C CA . LYS B 1 35 ? -5.281 1.769 -0.961 1 98.94 35 LYS B CA 1
ATOM 893 C C . LYS B 1 35 ? -6.188 1.095 -1.989 1 98.94 35 LYS B C 1
ATOM 895 O O . LYS B 1 35 ? -6.344 -0.128 -1.979 1 98.94 35 LYS B O 1
ATOM 900 N N . GLU B 1 36 ? -6.812 1.874 -2.811 1 98.94 36 GLU B N 1
ATOM 901 C CA . GLU B 1 36 ? -7.617 1.309 -3.893 1 98.94 36 GLU B CA 1
ATOM 902 C C . GLU B 1 36 ? -6.758 0.475 -4.84 1 98.94 36 GLU B C 1
ATOM 904 O O . GLU B 1 36 ? -7.188 -0.581 -5.309 1 98.94 36 GLU B O 1
ATOM 909 N N . GLU B 1 37 ? -5.656 0.992 -5.102 1 98.94 37 GLU B N 1
ATOM 910 C CA . GLU B 1 37 ? -4.734 0.263 -5.969 1 98.94 37 GLU B CA 1
ATOM 911 C C . GLU B 1 37 ? -4.312 -1.06 -5.336 1 98.94 37 GLU B C 1
ATOM 913 O O . GLU B 1 37 ? -4.242 -2.086 -6.016 1 98.94 37 GLU B O 1
ATOM 918 N N . ILE B 1 38 ? -4.008 -1.089 -4.113 1 98.94 38 ILE B N 1
ATOM 919 C CA . ILE B 1 38 ? -3.654 -2.305 -3.387 1 98.94 38 ILE B CA 1
ATOM 920 C C . ILE B 1 38 ? -4.809 -3.303 -3.459 1 98.94 38 ILE B C 1
ATOM 922 O O . ILE B 1 38 ? -4.59 -4.496 -3.68 1 98.94 38 ILE B O 1
ATOM 926 N N . ASP B 1 39 ? -6.031 -2.766 -3.293 1 98.88 39 ASP B N 1
ATOM 927 C CA . ASP B 1 39 ? -7.207 -3.627 -3.371 1 98.88 39 ASP B CA 1
ATOM 928 C C . ASP B 1 39 ? -7.324 -4.277 -4.746 1 98.88 39 ASP B C 1
ATOM 930 O O . ASP B 1 39 ? -7.691 -5.449 -4.855 1 98.88 39 ASP B O 1
ATOM 934 N N . LEU B 1 40 ? -7.039 -3.596 -5.789 1 98.88 40 LEU B N 1
ATOM 935 C CA . LEU B 1 40 ? -7.094 -4.105 -7.156 1 98.88 40 LEU B CA 1
ATOM 936 C C . LEU B 1 40 ? -6.008 -5.145 -7.395 1 98.88 40 LEU B C 1
ATOM 938 O O . LEU B 1 40 ? -6.27 -6.207 -7.969 1 98.88 40 LEU B O 1
ATOM 942 N N . LEU B 1 41 ? -4.859 -4.891 -6.891 1 98.88 41 LEU B N 1
ATOM 943 C CA . LEU B 1 41 ? -3.746 -5.82 -7.039 1 98.88 41 LEU B CA 1
ATOM 944 C C . LEU B 1 41 ? -4.027 -7.125 -6.297 1 98.88 41 LEU B C 1
ATOM 946 O O . LEU B 1 41 ? -3.713 -8.211 -6.797 1 98.88 41 LEU B O 1
ATOM 950 N N . ASN B 1 42 ? -4.625 -6.992 -5.176 1 98.81 42 ASN B N 1
ATOM 951 C CA . ASN B 1 42 ? -4.969 -8.18 -4.398 1 98.81 42 ASN B CA 1
ATOM 952 C C . ASN B 1 42 ? -5.996 -9.047 -5.125 1 98.81 42 ASN B C 1
ATOM 954 O O . ASN B 1 42 ? -5.922 -10.273 -5.074 1 98.81 42 ASN B O 1
ATOM 958 N N . ARG B 1 43 ? -6.992 -8.43 -5.711 1 98.81 43 ARG B N 1
ATOM 959 C CA . ARG B 1 43 ? -7.977 -9.18 -6.488 1 98.81 43 ARG B CA 1
ATOM 960 C C . ARG B 1 43 ? -7.324 -9.867 -7.68 1 98.81 43 ARG B C 1
ATOM 962 O O . ARG B 1 43 ? -7.613 -11.031 -7.965 1 98.81 43 ARG B O 1
ATOM 969 N N . ASP B 1 44 ? -6.406 -9.102 -8.391 1 98.75 44 ASP B N 1
ATOM 970 C CA . ASP B 1 44 ? -5.672 -9.68 -9.508 1 98.75 44 ASP B CA 1
ATOM 971 C C . ASP B 1 44 ? -4.836 -10.875 -9.055 1 98.75 44 ASP B C 1
ATOM 973 O O . ASP B 1 44 ? -4.824 -11.914 -9.719 1 98.75 44 ASP B O 1
ATOM 977 N N . LEU B 1 45 ? -4.203 -10.672 -7.953 1 98.75 45 LEU B N 1
ATOM 978 C CA . LEU B 1 45 ? -3.377 -11.734 -7.395 1 98.75 45 LEU B CA 1
ATOM 979 C C . LEU B 1 45 ? -4.219 -12.969 -7.078 1 98.75 45 LEU B C 1
ATOM 981 O O . LEU B 1 45 ? -3.812 -14.094 -7.375 1 98.75 45 LEU B O 1
ATOM 985 N N . ASP B 1 46 ? -5.375 -12.805 -6.566 1 98.69 46 ASP B N 1
ATOM 986 C CA . ASP B 1 46 ? -6.281 -13.906 -6.27 1 98.69 46 ASP B CA 1
ATOM 987 C C . ASP B 1 46 ? -6.684 -14.648 -7.543 1 98.69 46 ASP B C 1
ATOM 989 O O . ASP B 1 46 ? -6.691 -15.875 -7.578 1 98.69 46 ASP B O 1
ATOM 993 N N . ASP B 1 47 ? -6.965 -13.906 -8.578 1 98.62 47 ASP B N 1
ATOM 994 C CA . ASP B 1 47 ? -7.398 -14.484 -9.844 1 98.62 47 ASP B CA 1
ATOM 995 C C . ASP B 1 47 ? -6.281 -15.312 -10.477 1 98.62 47 ASP B C 1
ATOM 997 O O . ASP B 1 47 ? -6.516 -16.438 -10.93 1 98.62 47 ASP B O 1
ATOM 1001 N N . ILE B 1 48 ? -5.141 -14.82 -10.43 1 98.81 48 ILE B N 1
ATOM 1002 C CA . ILE B 1 48 ? -4.031 -15.508 -11.086 1 98.81 48 ILE B CA 1
ATOM 1003 C C . ILE B 1 48 ? -3.623 -16.734 -10.266 1 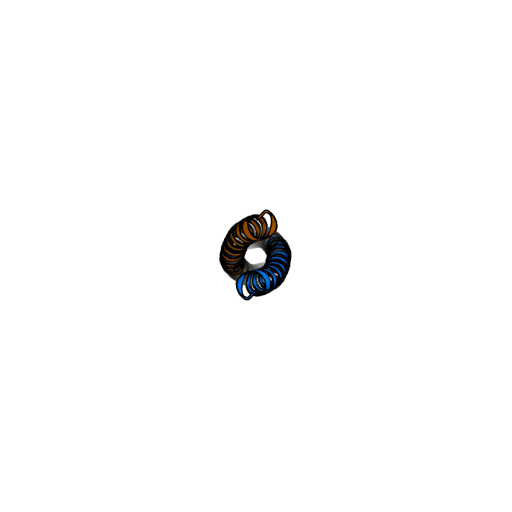98.81 48 ILE B C 1
ATOM 1005 O O . ILE B 1 48 ? -3.25 -17.766 -10.828 1 98.81 48 ILE B O 1
ATOM 1009 N N . GLU B 1 49 ? -3.736 -16.641 -8.914 1 98.75 49 GLU B N 1
ATOM 1010 C CA . GLU B 1 49 ? -3.463 -17.797 -8.062 1 98.75 49 GLU B CA 1
ATOM 1011 C C . GLU B 1 49 ? -4.461 -18.922 -8.32 1 98.75 49 GLU B C 1
ATOM 1013 O O . GLU B 1 49 ? -4.086 -20.094 -8.344 1 98.75 49 GLU B O 1
ATOM 1018 N N . ASP B 1 50 ? -5.691 -18.562 -8.57 1 98.75 50 ASP B N 1
ATOM 1019 C CA . ASP B 1 50 ? -6.715 -19.547 -8.891 1 98.75 50 ASP B CA 1
ATOM 1020 C C . ASP B 1 50 ? -6.41 -20.234 -10.219 1 98.75 50 ASP B C 1
ATOM 1022 O O . ASP B 1 50 ? -6.531 -21.469 -10.336 1 98.75 50 ASP B O 1
ATOM 1026 N N . GLU B 1 51 ? -6.047 -19.453 -11.156 1 98.88 51 GLU B N 1
ATOM 1027 C CA . GLU B 1 51 ? -5.688 -20.031 -12.453 1 98.88 51 GLU B CA 1
ATOM 1028 C C . GLU B 1 51 ? -4.48 -20.953 -12.336 1 98.88 51 GLU B C 1
ATOM 1030 O O . GLU B 1 51 ? -4.453 -22.031 -12.938 1 98.88 51 GLU B O 1
ATOM 1035 N N . ASN B 1 52 ? -3.521 -20.453 -11.516 1 98.81 52 ASN B N 1
ATOM 1036 C CA . ASN B 1 52 ? -2.322 -21.234 -11.258 1 98.81 52 ASN B CA 1
ATOM 1037 C C . ASN B 1 52 ? -2.666 -22.594 -10.641 1 98.81 52 ASN B C 1
ATOM 1039 O O . ASN B 1 52 ? -2.117 -23.625 -11.039 1 98.81 52 ASN B O 1
ATOM 1043 N N . GLU B 1 53 ? -3.59 -22.594 -9.758 1 98.62 53 GLU B N 1
ATOM 1044 C CA . GLU B 1 53 ? -4 -23.844 -9.109 1 98.62 53 GLU B CA 1
ATOM 1045 C C . GLU B 1 53 ? -4.715 -24.766 -10.094 1 98.62 53 GLU B C 1
ATOM 1047 O O . GLU B 1 53 ? -4.508 -25.984 -10.07 1 98.62 53 GLU B O 1
ATOM 1052 N N . GLN B 1 54 ? -5.574 -24.172 -10.898 1 98.81 54 GLN B N 1
ATOM 1053 C CA . GLN B 1 54 ? -6.266 -24.953 -11.922 1 98.81 54 GLN B CA 1
ATOM 1054 C C . GLN B 1 54 ? -5.273 -25.562 -12.898 1 98.81 54 GLN B C 1
ATOM 1056 O O . GLN B 1 54 ? -5.402 -26.734 -13.258 1 98.81 54 GLN B O 1
ATOM 1061 N N . LEU B 1 55 ? -4.258 -24.875 -13.258 1 98.88 55 LEU B N 1
ATOM 1062 C CA . LEU B 1 55 ? -3.236 -25.359 -14.18 1 98.88 55 LEU B CA 1
ATOM 1063 C C . LEU B 1 55 ? -2.414 -26.469 -13.539 1 98.88 55 LEU B C 1
ATOM 1065 O O . LEU B 1 55 ? -2.064 -27.453 -14.195 1 98.88 55 LEU B O 1
ATOM 1069 N N . LYS B 1 56 ? -2.148 -26.344 -12.242 1 98.88 56 LYS B N 1
ATOM 1070 C CA . LYS B 1 56 ? -1.408 -27.375 -11.523 1 98.88 56 LYS B CA 1
ATOM 1071 C C . LYS B 1 56 ? -2.207 -28.672 -11.438 1 98.88 56 LYS B C 1
ATOM 1073 O O . LYS B 1 56 ? -1.65 -29.75 -11.586 1 98.88 56 LYS B O 1
ATOM 1078 N N . GLN B 1 57 ? -3.514 -28.531 -11.242 1 98.81 57 GLN B N 1
ATOM 1079 C CA . GLN B 1 57 ? -4.363 -29.719 -11.195 1 98.81 57 GLN B CA 1
ATOM 1080 C C . GLN B 1 57 ? -4.465 -30.375 -12.562 1 98.81 57 GLN B C 1
ATOM 1082 O O . GLN B 1 57 ? -4.398 -31.609 -12.672 1 98.81 57 GLN B O 1
ATOM 1087 N N . GLU B 1 58 ? -4.629 -29.594 -13.523 1 98.88 58 GLU B N 1
ATOM 1088 C CA . GLU B 1 58 ? -4.668 -30.094 -14.891 1 98.88 58 GLU B CA 1
ATOM 1089 C C . GLU B 1 58 ? -3.357 -30.781 -15.258 1 98.88 58 GLU B C 1
ATOM 1091 O O . GLU B 1 58 ? -3.367 -31.859 -15.859 1 98.88 58 GLU B O 1
ATOM 1096 N N . ASN B 1 59 ? -2.275 -30.156 -14.836 1 98.56 59 ASN B N 1
ATOM 1097 C CA . ASN B 1 59 ? -0.95 -30.703 -15.086 1 98.56 59 ASN B CA 1
ATOM 1098 C C . ASN B 1 59 ? -0.768 -32.062 -14.391 1 98.56 59 ASN B C 1
ATOM 1100 O O . ASN B 1 59 ? -0.242 -33 -14.984 1 98.56 59 ASN B O 1
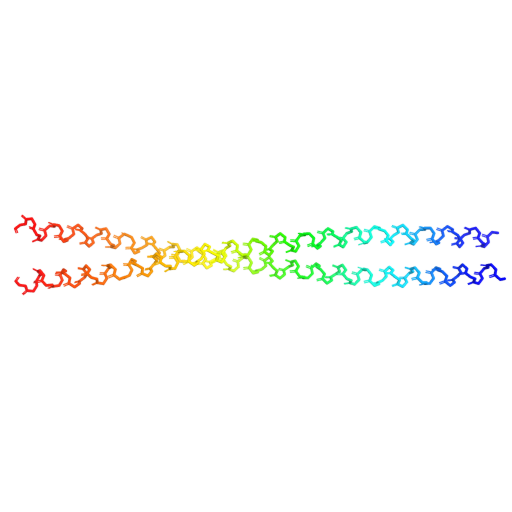ATOM 1104 N N . LYS B 1 60 ? -1.237 -32.125 -13.156 1 98.69 60 LYS B N 1
ATOM 1105 C CA . LYS B 1 60 ? -1.16 -33.344 -12.398 1 98.69 60 LYS B CA 1
ATOM 1106 C C . LYS B 1 60 ? -1.97 -34.469 -13.07 1 98.69 60 LYS B C 1
ATOM 1108 O O . LYS B 1 60 ? -1.504 -35.594 -13.188 1 98.69 60 LYS B O 1
ATOM 1113 N N . THR B 1 61 ? -3.193 -34.125 -13.578 1 98.69 61 THR B N 1
ATOM 1114 C CA . THR B 1 61 ? -4.074 -35.094 -1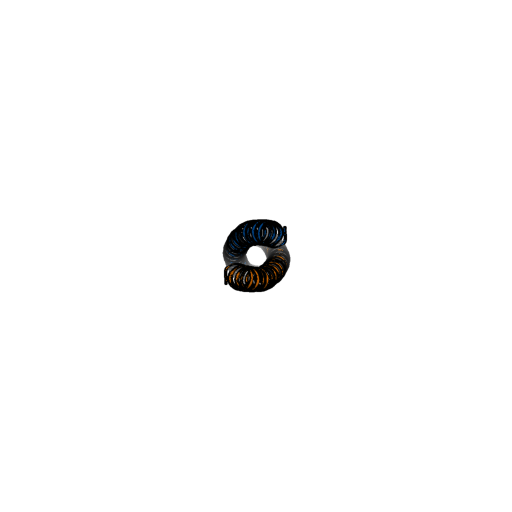4.258 1 98.69 61 THR B CA 1
ATOM 1115 C C . THR B 1 61 ? -3.441 -35.562 -15.562 1 98.69 61 THR B C 1
ATOM 1117 O O . THR B 1 61 ? -3.459 -36.75 -15.867 1 98.69 61 THR B O 1
ATOM 1120 N N . LEU B 1 62 ? -2.762 -34.656 -16.281 1 98.19 62 LEU B N 1
ATOM 1121 C CA . LEU B 1 62 ? -2.119 -35 -17.547 1 98.19 62 LEU B CA 1
ATOM 1122 C C . LEU B 1 62 ? -0.904 -35.906 -17.328 1 98.19 62 LEU B C 1
ATOM 1124 O O . LEU B 1 62 ? -0.689 -36.844 -18.078 1 98.19 62 LEU B O 1
ATOM 1128 N N . LEU B 1 63 ? -0.176 -35.688 -16.25 1 97.69 63 LEU B N 1
ATOM 1129 C CA . LEU B 1 63 ? 0.993 -36.5 -15.914 1 97.69 63 LEU B CA 1
ATOM 1130 C C . LEU B 1 63 ? 0.586 -37.906 -15.547 1 97.69 63 LEU B C 1
ATOM 1132 O O . LEU B 1 63 ? 1.255 -38.875 -15.938 1 97.69 63 LEU B O 1
ATOM 1136 N N . LYS B 1 64 ? -0.586 -38 -14.859 1 97.69 64 LYS B N 1
ATOM 1137 C CA . LYS B 1 64 ? -1.098 -39.312 -14.5 1 97.69 64 LYS B CA 1
ATOM 1138 C C . LYS B 1 64 ? -1.524 -40.094 -15.742 1 97.69 64 LYS B C 1
ATOM 1140 O O . LYS B 1 64 ? -1.239 -41.312 -15.852 1 97.69 64 LYS B O 1
ATOM 1145 N N . VAL B 1 65 ? -2.105 -39.375 -16.641 1 97 65 VAL B N 1
ATOM 1146 C CA . VAL B 1 65 ? -2.574 -40 -17.859 1 97 65 VAL B CA 1
ATOM 1147 C C . VAL B 1 65 ? -1.38 -40.438 -18.703 1 97 65 VAL B C 1
ATOM 1149 O O . VAL B 1 65 ? -1.369 -41.562 -19.219 1 97 65 VAL B O 1
ATOM 1152 N N . VAL B 1 66 ? -0.372 -39.625 -18.766 1 96.31 66 VAL B N 1
ATOM 1153 C CA . VAL B 1 66 ? 0.828 -39.938 -19.531 1 96.31 66 VAL B CA 1
ATOM 1154 C C . VAL B 1 66 ? 1.535 -41.156 -18.891 1 96.31 66 VAL B C 1
ATOM 1156 O O . VAL B 1 66 ? 2.023 -42.031 -19.594 1 96.31 66 VAL B O 1
ATOM 1159 N N . GLY B 1 67 ? 1.565 -41.188 -17.641 1 95 67 GLY B N 1
ATOM 1160 C CA . GLY B 1 67 ? 2.16 -42.312 -16.938 1 95 67 GLY B CA 1
ATOM 1161 C C . GLY B 1 67 ? 1.454 -43.625 -17.203 1 95 67 GLY B C 1
ATOM 1162 O O . GLY B 1 67 ? 2.102 -44.656 -17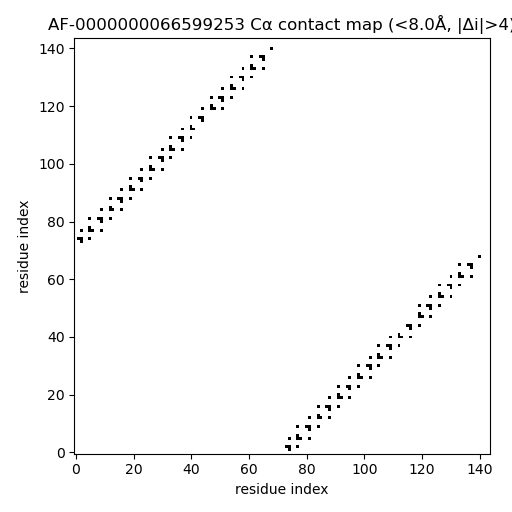.375 1 95 67 GLY B O 1
ATOM 1163 N N . GLN B 1 68 ? 0.093 -43.594 -17.328 1 94.62 68 GLN B N 1
ATOM 1164 C CA . GLN B 1 68 ? -0.701 -44.781 -17.594 1 94.62 68 GLN B CA 1
ATOM 1165 C C . GLN B 1 68 ? -0.518 -45.281 -19.031 1 94.62 68 GLN B C 1
ATOM 1167 O O . GLN B 1 68 ? -0.496 -46.469 -19.297 1 94.62 68 GLN B O 1
ATOM 1172 N N . LEU B 1 69 ? -0.249 -44.344 -19.969 1 92.5 69 LEU B N 1
ATOM 1173 C CA . LEU B 1 69 ? -0.142 -44.688 -21.391 1 92.5 69 LEU B CA 1
ATOM 1174 C C . LEU B 1 69 ? 1.249 -45.219 -21.719 1 92.5 69 LEU B C 1
ATOM 1176 O O . LEU B 1 69 ? 1.426 -45.969 -22.703 1 92.5 69 LEU B O 1
ATOM 1180 N N . THR B 1 70 ? 2.254 -44.938 -20.922 1 88.69 70 THR B N 1
ATOM 1181 C CA . THR B 1 70 ? 3.621 -45.344 -21.203 1 88.69 70 THR B CA 1
ATOM 1182 C C . THR B 1 70 ? 3.982 -46.594 -20.375 1 88.69 70 THR B C 1
ATOM 1184 O O . THR B 1 70 ? 5.008 -47.219 -20.625 1 88.69 70 THR B O 1
ATOM 1187 N N . SER B 1 71 ? 3.381 -46.875 -19.281 1 87.88 71 SER B N 1
ATOM 1188 C CA . SER B 1 71 ? 3.631 -48.062 -18.5 1 87.88 71 SER B CA 1
ATOM 1189 C C . SER B 1 71 ? 2.938 -49.281 -19.109 1 87.88 71 SER B C 1
ATOM 1191 O O . SER B 1 71 ? 3.303 -50.438 -18.828 1 87.88 71 SER B O 1
ATOM 1193 N N . SER B 1 72 ? 1.969 -49.125 -19.984 1 60.12 72 SER B N 1
ATOM 1194 C CA . SER B 1 72 ? 1.355 -50.25 -20.656 1 60.12 72 SER B CA 1
ATOM 1195 C C . SER B 1 72 ? 2.096 -50.625 -21.938 1 60.12 72 SER B C 1
ATOM 1197 O O . SER B 1 72 ? 2.592 -49.75 -22.641 1 60.12 72 SER B O 1
#

pLDDT: mean 97.04, std 5.0, range [59.41, 98.94]

Secondary structure (DSSP, 8-state):
-HHHHHHHHHHHHHHHHHHHHHHHHHHHHHHHHHHHHHHHHHHHHHHHHHHHHHHHHHHHHHHHHHHHHHH-/-HHHHHHHHHHHHHHHHHHHHHHHHHHHHHHHHHHHHHHHHHHHHHHHHHHHHHHHHHHHHHHHHHHHHHH-

GO terms:
  GO:0005829 cytosol (C, IDA)

Radius of gyration: 31.25 Å; Cα contacts (8 Å, |Δi|>4): 92; chains: 2; bounding box: 15×100×59 Å